Protein AF-A0A1B6FD77-F1 (afdb_monomer_lite)

Organism: NCBI:txid1464854

InterPro domains:
  IPR001254 Serine proteases, trypsin domain [PF00089] (11-133)
  IPR001254 Serine proteases, trypsin domain [PS50240] (13-133)
  IPR001254 Serine proteases, trypsin domain [SM00020] (1-133)
  IPR001254 Serine proteases, trypsin domain [cd00190] (10-133)
  IPR001314 Peptidase S1A, chymotrypsin family [PR00722] (26-40)
  IPR001314 Peptidase S1A, chymotrypsin family [PR00722] (121-133)
  IPR009003 Peptidase S1, PA clan [SSF50494] (9-133)
  IPR033116 Serine proteases, trypsin family, serine active site [PS00135] (122-133)
  IPR051487 Serine/Threonine Proteases with Immune and Developmental Roles [PTHR24256] (11-133)

Radius of gyration: 17.0 Å; chains: 1; bounding box: 38×30×44 Å

Secondary structure (DSSP, 8-state):
------------EEEEEE-TT-BTTTTBT--EEEEESSPPPP-SS--PPPPPPGGGTT---TT-EEEEEES-B-TTSPBPSS-EEEEEEEEPHHHHHHHHTTT-TTS--STT--EEEBTTB---TT-TTPPB-

Sequence (133 aa):
SADDNAFPIDVGVEKTVFHPDYNNLLKTNDIGLVKLDRKVEFTDLLKPICLPSPEFRNNMFVNAPAVVAGWGVDENKTASSRLLEAELQVTDLDECRRNLTSVFSQVAIDKRVVCAYAPGKDSCQGDSGGPLM

pLDDT: mean 86.98, std 11.6, range [45.66, 98.44]

Foldseek 3Di:
DDPQVDDDDDWDFPDKAADPPQDPQQRPSVDIDTDTPDDDDDDPVRDDDDDDDPVCLQPLQAQPKKKFKDQAADPVRHRHPYIDMDIWGWHDQVVVCVVCCVPSVRHDRDPRDIDIDDPPDDPHPDQPPTDID

Structure (mmCIF, N/CA/C/O backbone):
data_AF-A0A1B6FD77-F1
#
_entry.id   AF-A0A1B6FD77-F1
#
loop_
_atom_site.group_PDB
_atom_site.id
_atom_site.type_symbol
_atom_site.label_atom_id
_atom_site.label_alt_id
_atom_site.label_comp_id
_atom_site.label_asym_id
_atom_site.label_entity_id
_atom_site.label_seq_id
_atom_site.pdbx_PDB_ins_code
_atom_site.Cartn_x
_atom_site.Cartn_y
_atom_site.Cartn_z
_atom_site.occupancy
_atom_site.B_iso_or_equiv
_atom_site.auth_seq_id
_atom_site.auth_comp_id
_atom_site.auth_asym_id
_atom_site.auth_atom_id
_atom_site.pdbx_PDB_model_num
ATOM 1 N N . SER A 1 1 ? 6.717 -0.563 28.122 1.00 45.66 1 SER A N 1
ATOM 2 C CA . SER A 1 1 ? 5.283 -0.237 28.180 1.00 45.66 1 SER A CA 1
ATOM 3 C C . SER A 1 1 ? 5.128 1.210 27.761 1.00 45.66 1 SER A C 1
ATOM 5 O O . SER A 1 1 ? 5.118 2.081 28.621 1.00 45.66 1 SER A O 1
ATOM 7 N N . ALA A 1 2 ? 5.158 1.480 26.458 1.00 53.16 2 ALA A N 1
ATOM 8 C CA . ALA A 1 2 ? 4.849 2.804 25.939 1.00 53.16 2 ALA A CA 1
ATOM 9 C C . ALA A 1 2 ? 3.354 2.786 25.623 1.00 53.16 2 ALA A C 1
ATOM 11 O O . ALA A 1 2 ? 2.941 2.092 24.703 1.00 53.16 2 ALA A O 1
ATOM 12 N N . ASP A 1 3 ? 2.562 3.439 26.466 1.00 66.06 3 ASP A N 1
ATOM 13 C CA . ASP A 1 3 ? 1.183 3.784 26.140 1.00 66.06 3 ASP A CA 1
ATOM 14 C C . ASP A 1 3 ? 1.255 4.817 25.007 1.00 66.06 3 ASP A C 1
ATOM 16 O O . ASP A 1 3 ? 1.765 5.925 25.198 1.00 66.06 3 ASP A O 1
ATOM 20 N N . ASP A 1 4 ? 0.889 4.410 23.794 1.00 70.25 4 ASP A N 1
ATOM 21 C CA . ASP A 1 4 ? 0.881 5.270 22.611 1.00 70.25 4 ASP A CA 1
ATOM 22 C C . ASP A 1 4 ? -0.405 6.105 22.514 1.00 70.25 4 ASP A C 1
ATOM 24 O O . ASP A 1 4 ? -0.550 6.887 21.572 1.00 70.25 4 ASP A O 1
ATOM 28 N N . ASN A 1 5 ? -1.284 6.004 23.522 1.00 73.44 5 ASN A N 1
ATOM 29 C CA . ASN A 1 5 ? -2.579 6.667 23.601 1.00 73.44 5 ASN A CA 1
ATOM 30 C C . ASN A 1 5 ? -3.509 6.282 22.432 1.00 73.44 5 ASN A C 1
ATOM 32 O O . ASN A 1 5 ? -4.392 7.058 22.051 1.00 73.44 5 ASN A O 1
ATOM 36 N N . ALA A 1 6 ? -3.296 5.100 21.837 1.00 77.44 6 ALA A N 1
ATOM 37 C CA . ALA A 1 6 ? -4.181 4.539 20.830 1.00 77.44 6 ALA A CA 1
ATOM 38 C C . ALA A 1 6 ? -5.410 3.891 21.484 1.00 77.44 6 ALA A C 1
ATOM 40 O O . ALA A 1 6 ? -5.319 3.178 22.482 1.00 77.44 6 ALA A O 1
ATOM 41 N N . PHE A 1 7 ? -6.575 4.092 20.867 1.00 84.25 7 PHE A N 1
ATOM 42 C CA . PHE A 1 7 ? -7.840 3.474 21.272 1.00 84.25 7 PHE A CA 1
ATOM 43 C C . PHE A 1 7 ? -8.324 2.536 20.157 1.00 84.25 7 PHE A C 1
ATOM 45 O O . PHE A 1 7 ? -9.211 2.915 19.384 1.00 84.25 7 PHE A O 1
ATOM 52 N N . PRO A 1 8 ? -7.709 1.346 20.004 1.00 88.31 8 PRO A N 1
ATOM 53 C CA . PRO A 1 8 ? -8.074 0.419 18.944 1.00 88.31 8 PRO A CA 1
ATOM 54 C C . PRO A 1 8 ? -9.482 -0.137 19.164 1.00 88.31 8 PRO A C 1
ATOM 56 O O . PRO A 1 8 ? -9.961 -0.272 20.292 1.00 88.31 8 PRO A O 1
ATOM 59 N N . ILE A 1 9 ? -10.132 -0.500 18.062 1.00 92.81 9 ILE A N 1
ATOM 60 C CA . ILE A 1 9 ? -11.359 -1.291 18.082 1.00 92.81 9 ILE A CA 1
ATOM 61 C C . ILE A 1 9 ? -11.088 -2.641 17.427 1.00 92.81 9 ILE A C 1
ATOM 63 O O . ILE A 1 9 ? -10.602 -2.711 16.300 1.00 92.81 9 ILE A O 1
ATOM 67 N N . ASP A 1 10 ? -11.452 -3.718 18.114 1.00 94.56 10 ASP A N 1
ATOM 68 C CA . ASP A 1 10 ? -11.349 -5.062 17.557 1.00 94.56 10 ASP A CA 1
ATOM 69 C C . ASP A 1 10 ? -12.659 -5.440 16.867 1.00 94.56 10 ASP A C 1
ATOM 71 O O . ASP A 1 10 ? -13.739 -5.414 17.470 1.00 94.56 10 ASP A O 1
ATOM 75 N N . VAL A 1 11 ? -12.582 -5.786 15.584 1.00 96.25 11 VAL A N 1
ATOM 76 C CA . VAL A 1 11 ? -13.740 -6.129 14.749 1.00 96.25 11 VAL A CA 1
ATOM 77 C C . VAL A 1 11 ? -13.516 -7.494 14.114 1.00 96.25 11 VAL A C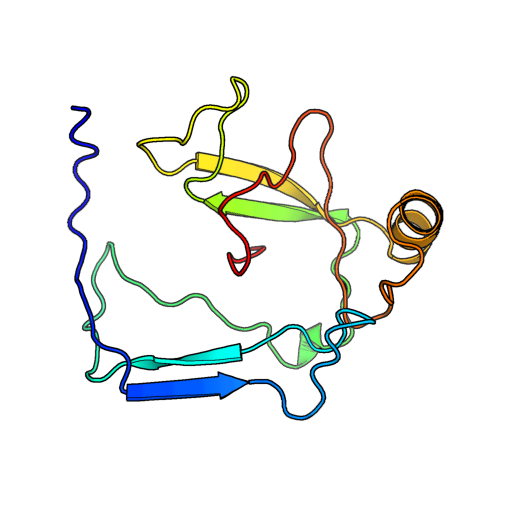 1
ATOM 79 O O . VAL A 1 11 ? -12.416 -7.791 13.652 1.00 96.25 11 VAL A O 1
ATOM 82 N N . GLY A 1 12 ? -14.545 -8.342 14.114 1.00 97.88 12 GLY A N 1
ATOM 83 C CA . GLY A 1 12 ? -14.436 -9.673 13.534 1.00 97.88 12 GLY A CA 1
ATOM 84 C C . GLY A 1 12 ? -14.448 -9.628 12.008 1.00 97.88 12 GLY A C 1
ATOM 85 O O . GLY A 1 12 ? -14.888 -8.661 11.380 1.00 97.88 12 GLY A O 1
ATOM 86 N N . VAL A 1 13 ? -13.977 -10.713 11.401 1.00 98.06 13 VAL A N 1
ATOM 87 C CA . VAL A 1 13 ? -13.986 -10.898 9.948 1.00 98.06 13 VAL A CA 1
ATOM 88 C C . VAL A 1 13 ? -15.180 -11.764 9.562 1.00 98.06 13 VAL A C 1
ATOM 90 O O . VAL A 1 13 ? -15.260 -12.923 9.957 1.00 98.06 13 VAL A O 1
ATOM 93 N N . GLU A 1 14 ? -16.087 -11.220 8.751 1.00 98.44 14 GLU A N 1
ATOM 94 C CA . GLU A 1 14 ? 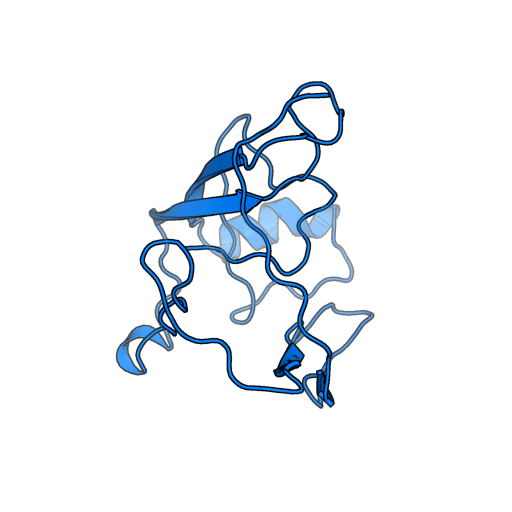-17.191 -11.985 8.161 1.00 98.44 14 GLU A CA 1
ATOM 95 C C . GLU A 1 14 ? -16.695 -12.850 7.003 1.00 98.44 14 GLU A C 1
ATOM 97 O O . GLU A 1 14 ? -17.076 -14.011 6.855 1.00 98.44 14 GLU A O 1
ATOM 102 N N . LYS A 1 15 ? -15.877 -12.252 6.129 1.00 98.31 15 LYS A N 1
ATOM 103 C CA . LYS A 1 15 ? -15.462 -12.874 4.873 1.00 98.31 15 LYS A CA 1
ATOM 104 C C . LYS A 1 15 ? -14.154 -12.289 4.366 1.00 98.31 15 LYS A C 1
ATOM 106 O O . LYS A 1 15 ? -13.976 -11.075 4.351 1.00 98.31 15 LYS A O 1
ATOM 111 N N . THR A 1 16 ? -13.294 -13.151 3.842 1.00 98.19 16 THR A N 1
ATOM 112 C CA . THR A 1 16 ? -12.136 -12.774 3.029 1.00 98.19 16 THR A CA 1
ATOM 113 C C . THR A 1 16 ? -12.417 -13.076 1.557 1.00 98.19 16 THR A C 1
ATOM 115 O O . THR A 1 16 ? -13.027 -14.091 1.212 1.00 98.19 16 THR A O 1
ATOM 118 N N . VAL A 1 17 ? -12.029 -12.161 0.672 1.00 98.31 17 VAL A N 1
ATOM 119 C CA . VAL A 1 17 ? -12.189 -12.291 -0.780 1.00 98.31 17 VAL A CA 1
ATOM 120 C C . VAL A 1 17 ? -10.837 -12.037 -1.426 1.00 98.31 17 VAL A C 1
ATOM 122 O O . VAL A 1 17 ? -10.354 -10.910 -1.431 1.00 98.31 17 VAL A O 1
ATOM 125 N N . PHE A 1 18 ? -10.231 -13.086 -1.968 1.00 97.56 18 PHE A N 1
ATOM 126 C CA . PHE A 1 18 ? -8.980 -12.985 -2.713 1.00 97.56 18 PHE A CA 1
ATOM 127 C C . PHE A 1 18 ? -9.257 -12.638 -4.173 1.00 97.56 18 PHE A C 1
ATOM 129 O O . PHE A 1 18 ? -10.301 -13.020 -4.712 1.00 97.56 18 PHE A O 1
ATOM 136 N N . HIS A 1 19 ? -8.320 -11.949 -4.824 1.00 98.00 19 HIS A N 1
ATOM 137 C CA . HIS A 1 19 ? -8.390 -11.784 -6.269 1.00 98.00 19 HIS A CA 1
ATOM 138 C C . HIS A 1 19 ? -8.416 -13.170 -6.949 1.00 98.00 19 HIS A C 1
ATOM 140 O O . HIS A 1 19 ? -7.540 -13.991 -6.666 1.00 98.00 19 HIS A O 1
ATOM 146 N N . PRO A 1 20 ? -9.385 -13.461 -7.841 1.00 98.12 20 PRO A N 1
ATOM 147 C CA . PRO A 1 20 ? -9.548 -14.796 -8.431 1.00 98.12 20 PRO A CA 1
ATOM 148 C C . PRO A 1 20 ? -8.317 -15.246 -9.227 1.00 98.12 20 PRO A C 1
ATOM 150 O O . PRO A 1 20 ? -7.976 -16.424 -9.224 1.00 98.12 20 PRO A O 1
ATOM 153 N N . ASP A 1 21 ? -7.621 -14.289 -9.842 1.00 98.00 21 ASP A N 1
ATOM 154 C CA . ASP A 1 21 ? -6.405 -14.528 -10.625 1.00 98.00 21 ASP A CA 1
ATOM 155 C C . ASP A 1 21 ? -5.106 -14.283 -9.832 1.00 98.00 21 ASP A C 1
ATOM 157 O O . ASP A 1 21 ? -4.070 -13.977 -10.430 1.00 98.00 21 ASP A O 1
ATOM 161 N N . TYR A 1 22 ? -5.139 -14.327 -8.493 1.00 97.31 22 TYR A N 1
ATOM 162 C CA . TYR A 1 22 ? -3.913 -14.219 -7.698 1.00 97.31 22 TYR A CA 1
ATOM 163 C C . TYR A 1 22 ? -2.933 -15.337 -8.070 1.00 97.31 22 TYR A C 1
ATOM 165 O O . TYR A 1 22 ? -3.280 -16.519 -8.071 1.00 97.31 22 TYR A O 1
ATOM 173 N N . ASN A 1 23 ? -1.685 -14.967 -8.356 1.00 95.56 23 ASN A N 1
ATOM 174 C CA . ASN A 1 23 ? -0.627 -15.925 -8.650 1.00 95.56 23 ASN A CA 1
ATOM 175 C C . ASN A 1 23 ? 0.492 -15.790 -7.622 1.00 95.56 23 ASN A C 1
ATOM 177 O O . ASN A 1 23 ? 1.250 -14.825 -7.649 1.00 95.56 23 ASN A O 1
ATOM 181 N N . ASN A 1 24 ? 0.637 -16.789 -6.754 1.00 92.19 24 ASN A N 1
ATOM 182 C CA . ASN A 1 24 ? 1.644 -16.765 -5.696 1.00 92.19 24 ASN A CA 1
ATOM 183 C C . ASN A 1 24 ? 3.093 -16.841 -6.215 1.00 92.19 24 ASN A C 1
ATOM 185 O O . ASN A 1 24 ? 3.992 -16.321 -5.560 1.00 92.19 24 ASN A O 1
ATOM 189 N N . LEU A 1 25 ? 3.325 -17.481 -7.367 1.00 91.25 25 LEU A N 1
ATOM 190 C CA . LEU A 1 25 ? 4.662 -17.597 -7.959 1.00 91.25 25 LEU A CA 1
ATOM 191 C C . LEU A 1 25 ? 5.109 -16.257 -8.549 1.00 91.25 25 LEU A C 1
ATOM 193 O O . LEU A 1 25 ? 6.203 -15.789 -8.259 1.00 91.25 25 LEU A O 1
ATOM 197 N N . LEU A 1 26 ? 4.237 -15.635 -9.346 1.00 91.75 26 LEU A N 1
ATOM 198 C CA . LEU A 1 26 ? 4.525 -14.368 -10.024 1.00 91.75 26 LEU A CA 1
ATOM 199 C C . LEU A 1 26 ? 4.223 -13.133 -9.165 1.00 91.75 26 LEU A C 1
ATOM 201 O O . LEU A 1 26 ? 4.534 -12.018 -9.579 1.00 91.75 26 LEU A O 1
ATOM 205 N N . LYS A 1 27 ? 3.580 -13.328 -8.007 1.00 91.56 27 LYS A N 1
ATOM 206 C CA . LYS A 1 27 ? 3.023 -12.282 -7.129 1.00 91.56 27 LYS A CA 1
ATOM 207 C C . LYS A 1 27 ? 2.110 -11.298 -7.862 1.00 91.56 27 LYS A C 1
ATOM 209 O O . LYS A 1 27 ? 2.039 -10.120 -7.538 1.00 91.56 27 LYS A O 1
ATOM 214 N N . THR A 1 28 ? 1.392 -11.783 -8.872 1.00 95.3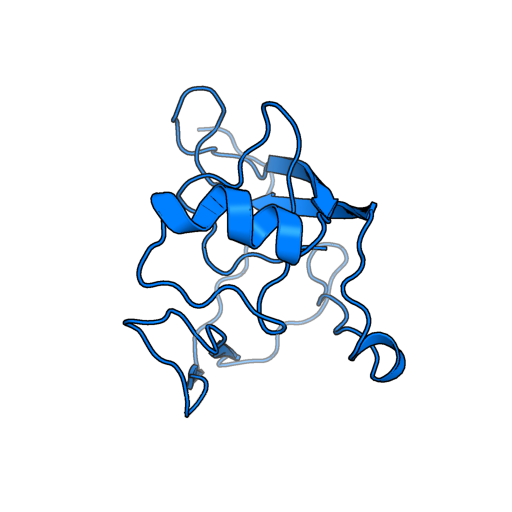1 28 THR A N 1
ATOM 215 C CA . THR A 1 28 ? 0.473 -10.944 -9.644 1.00 95.31 28 THR A CA 1
ATOM 216 C C . THR A 1 28 ? -0.908 -10.919 -9.029 1.00 95.31 28 THR A C 1
ATOM 218 O O . THR A 1 28 ? -1.383 -11.948 -8.546 1.00 95.31 28 THR A O 1
ATOM 221 N N . ASN A 1 29 ? -1.586 -9.778 -9.177 1.00 96.31 29 ASN A N 1
ATOM 222 C CA . ASN A 1 29 ? -2.920 -9.537 -8.629 1.00 96.31 29 ASN A CA 1
ATOM 223 C C . ASN A 1 29 ? -2.951 -9.737 -7.105 1.00 96.31 29 ASN A C 1
ATOM 225 O O . ASN A 1 29 ? -3.881 -10.338 -6.569 1.00 96.31 29 ASN A O 1
ATOM 229 N N . ASP A 1 30 ? -1.895 -9.277 -6.430 1.00 95.06 30 ASP A N 1
ATOM 230 C CA . ASP A 1 30 ? -1.734 -9.361 -4.979 1.00 95.06 30 ASP A CA 1
ATOM 231 C C . ASP A 1 30 ? -2.633 -8.333 -4.278 1.00 95.06 30 ASP A C 1
ATOM 233 O O . ASP A 1 30 ? -2.212 -7.250 -3.883 1.00 95.06 30 ASP A O 1
ATOM 237 N N . ILE A 1 31 ? -3.928 -8.643 -4.236 1.00 96.19 31 ILE A N 1
ATOM 238 C CA . ILE A 1 31 ? -4.960 -7.835 -3.595 1.00 96.19 31 ILE A CA 1
ATOM 239 C C . ILE A 1 31 ? -6.046 -8.745 -3.016 1.00 96.19 31 ILE A C 1
ATOM 241 O O . ILE A 1 31 ? -6.444 -9.752 -3.610 1.00 96.19 31 ILE A O 1
ATOM 245 N N . GLY A 1 32 ? -6.553 -8.370 -1.846 1.00 96.06 32 GLY A N 1
ATOM 246 C CA . GLY A 1 32 ? -7.669 -9.036 -1.190 1.00 96.06 32 GLY A CA 1
ATOM 247 C C . GLY A 1 32 ? -8.546 -8.037 -0.449 1.00 96.06 32 GLY A C 1
ATOM 248 O O . GLY A 1 32 ? -8.107 -6.948 -0.088 1.00 96.06 32 GLY A O 1
ATOM 249 N N . LEU A 1 33 ? -9.803 -8.410 -0.230 1.00 98.00 33 LEU A N 1
ATOM 250 C CA . LEU A 1 33 ? -10.761 -7.641 0.556 1.00 98.00 33 LEU A CA 1
ATOM 251 C C . LEU A 1 33 ? -11.142 -8.420 1.810 1.00 98.00 33 LEU A C 1
ATOM 253 O O . LEU A 1 33 ? -11.419 -9.621 1.754 1.00 98.00 33 LEU A O 1
ATOM 257 N N . VAL A 1 34 ? -11.224 -7.711 2.930 1.00 97.69 34 VAL A N 1
ATOM 258 C CA . VAL A 1 34 ? -11.750 -8.229 4.193 1.00 97.69 34 VAL A CA 1
ATOM 259 C C . VAL A 1 34 ? -13.065 -7.519 4.483 1.00 97.69 34 VAL A C 1
ATOM 261 O O . VAL A 1 34 ? -13.109 -6.300 4.630 1.00 97.69 34 VAL A O 1
ATOM 264 N N . LYS A 1 35 ? -14.155 -8.283 4.544 1.00 98.12 35 LYS A N 1
ATOM 265 C CA . LYS A 1 35 ? -15.462 -7.793 4.975 1.00 98.12 35 LYS A CA 1
ATOM 266 C C . LYS A 1 35 ? -15.575 -7.969 6.487 1.00 98.12 35 LYS A C 1
ATOM 268 O O . LYS A 1 35 ? -15.462 -9.090 6.984 1.00 98.12 35 LYS A O 1
ATOM 273 N N . LEU A 1 36 ? -15.812 -6.867 7.188 1.00 98.31 36 LEU A N 1
ATOM 274 C CA . LEU A 1 36 ? -16.022 -6.846 8.635 1.00 98.31 36 LEU A CA 1
ATOM 275 C C . LEU A 1 36 ? -17.382 -7.453 9.013 1.00 98.31 36 LEU A C 1
ATOM 277 O O . LEU A 1 36 ? -18.349 -7.301 8.266 1.00 98.31 36 LEU A O 1
ATOM 281 N N . ASP A 1 37 ? -17.454 -8.104 10.177 1.00 98.12 37 ASP A N 1
ATOM 282 C CA . ASP A 1 37 ? -18.670 -8.733 10.731 1.00 98.12 37 ASP A CA 1
ATOM 283 C C . ASP A 1 37 ? -19.753 -7.741 11.166 1.00 98.12 37 ASP A C 1
ATOM 285 O O . ASP A 1 37 ? -20.926 -8.093 11.310 1.00 98.12 37 ASP A O 1
ATOM 289 N N . ARG A 1 38 ? -19.369 -6.476 11.324 1.00 97.69 38 ARG A N 1
ATOM 290 C CA . ARG A 1 38 ? -20.256 -5.355 11.605 1.00 97.69 38 ARG A CA 1
ATOM 291 C C . ARG A 1 38 ? -19.703 -4.071 11.008 1.00 97.69 38 ARG A C 1
ATOM 293 O O . ARG A 1 38 ? -18.526 -3.962 10.666 1.00 97.69 38 ARG A O 1
ATOM 300 N N . LYS A 1 39 ? -20.572 -3.067 10.917 1.00 96.81 39 LYS A N 1
ATOM 301 C CA . LYS A 1 39 ? -20.163 -1.713 10.545 1.00 96.81 39 LYS A CA 1
ATOM 302 C C . LYS A 1 39 ? -19.316 -1.094 11.656 1.00 96.81 39 LYS A C 1
ATOM 304 O O . LYS A 1 39 ? -19.595 -1.292 12.837 1.00 96.81 39 LYS A O 1
ATOM 309 N N . VAL A 1 40 ? -18.312 -0.329 11.244 1.00 95.75 40 VAL A N 1
ATOM 310 C CA . VAL A 1 40 ? -17.514 0.533 12.114 1.00 95.75 40 VAL A CA 1
ATOM 311 C C . VAL A 1 40 ? -18.007 1.957 11.929 1.00 95.75 40 VAL A C 1
ATOM 313 O O . VAL A 1 40 ? -18.045 2.449 10.802 1.00 95.75 40 VAL A O 1
ATOM 316 N N . GLU A 1 41 ? -18.387 2.602 13.027 1.00 95.44 41 GLU A N 1
ATOM 317 C CA . GLU A 1 41 ? -18.751 4.016 13.014 1.00 95.44 41 GLU A CA 1
ATOM 318 C C . GLU A 1 41 ? -17.497 4.872 12.845 1.00 95.44 41 GLU A C 1
ATOM 320 O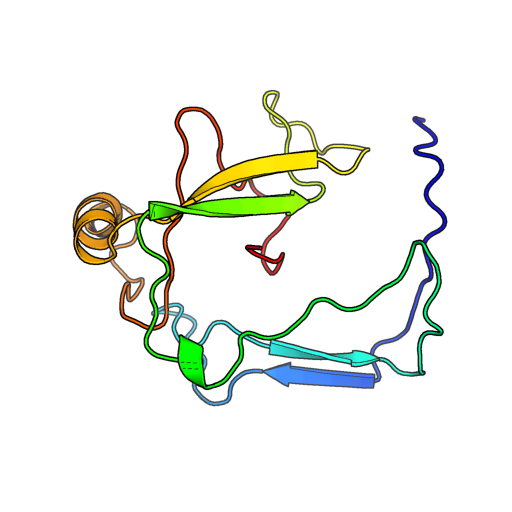 O . GLU A 1 41 ? -16.484 4.659 13.516 1.00 95.44 41 GLU A O 1
ATOM 325 N N . PHE A 1 42 ? -17.562 5.838 11.932 1.00 95.25 42 PHE A N 1
ATOM 326 C CA . PHE A 1 42 ? -16.444 6.737 11.686 1.00 95.25 42 PHE A CA 1
ATOM 327 C C . PHE A 1 42 ? -16.323 7.765 12.806 1.00 95.25 42 PHE A C 1
ATOM 329 O O . PHE A 1 42 ? -17.313 8.300 13.304 1.00 95.25 42 PHE A O 1
ATOM 336 N N . THR A 1 43 ? -15.084 8.059 13.174 1.00 92.88 43 THR A N 1
ATOM 337 C CA . THR A 1 43 ? -14.730 9.042 14.200 1.00 92.88 43 THR A CA 1
ATOM 338 C C . THR A 1 43 ? -13.608 9.925 13.672 1.00 92.88 43 THR A C 1
ATOM 340 O O . THR A 1 43 ? -13.142 9.741 12.547 1.00 92.88 43 THR A O 1
ATOM 343 N N . ASP A 1 44 ? -13.122 10.870 14.471 1.00 91.06 44 ASP A N 1
ATOM 344 C CA . ASP A 1 44 ? -11.951 11.659 14.081 1.00 91.06 44 ASP A CA 1
ATOM 345 C C . ASP A 1 44 ? -10.664 10.838 13.959 1.00 91.06 44 ASP A C 1
ATOM 347 O O . ASP A 1 44 ? -9.785 11.225 13.192 1.00 91.06 44 ASP A O 1
ATOM 351 N N . LEU A 1 45 ? -10.591 9.685 14.631 1.00 90.31 45 LEU A N 1
ATOM 352 C CA . LEU A 1 45 ? -9.444 8.772 14.601 1.00 90.31 45 LEU A CA 1
ATOM 353 C C . LEU A 1 45 ? -9.656 7.559 13.677 1.00 90.31 45 LEU A C 1
ATOM 355 O O . LEU A 1 45 ? -8.714 6.816 13.423 1.00 90.31 45 LEU A O 1
ATOM 359 N N . LEU A 1 46 ? -10.878 7.340 13.178 1.00 92.56 46 LEU A N 1
ATOM 360 C CA . LEU A 1 46 ? -11.245 6.184 12.356 1.00 92.56 46 LEU A CA 1
ATOM 361 C C . LEU A 1 46 ? -11.988 6.645 11.104 1.00 92.56 46 LEU A C 1
ATOM 363 O O . LEU A 1 46 ? -13.190 6.916 11.144 1.00 92.56 46 LEU A O 1
ATOM 367 N N . LYS A 1 47 ? -11.268 6.728 9.982 1.00 94.12 47 LYS A N 1
ATOM 368 C CA . LYS A 1 47 ? -11.813 7.128 8.678 1.00 94.12 47 LYS A CA 1
ATOM 369 C C . LYS A 1 47 ? -11.276 6.204 7.581 1.00 94.12 47 LYS A C 1
ATOM 371 O O . LYS A 1 47 ? -10.129 5.769 7.669 1.00 94.12 47 LYS A O 1
ATOM 376 N N . PRO A 1 48 ? -12.083 5.885 6.557 1.00 95.75 48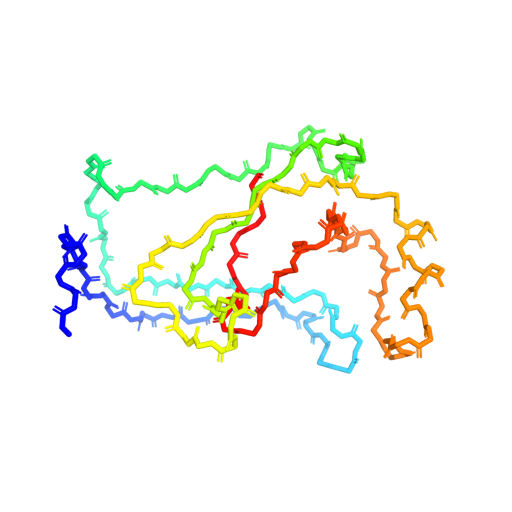 PRO A N 1
ATOM 377 C CA . PRO A 1 48 ? -11.605 5.126 5.413 1.00 95.75 48 PRO A CA 1
ATOM 378 C C . PRO A 1 48 ? -10.674 5.983 4.551 1.00 95.75 48 PRO A C 1
ATOM 380 O O . PRO A 1 48 ? -10.806 7.207 4.503 1.00 95.75 48 PRO A O 1
ATOM 383 N N . ILE A 1 49 ? -9.789 5.323 3.809 1.00 95.88 49 ILE A N 1
ATOM 384 C CA . ILE A 1 49 ? -9.036 5.962 2.731 1.00 95.88 49 ILE A CA 1
ATOM 385 C C . ILE A 1 49 ? -9.875 6.032 1.448 1.00 95.88 49 ILE A C 1
ATOM 387 O O . ILE A 1 49 ? -10.748 5.195 1.203 1.00 95.88 49 ILE A O 1
ATOM 391 N N . CYS A 1 50 ? -9.605 7.032 0.613 1.00 94.81 50 CYS A N 1
ATOM 392 C CA . CYS A 1 50 ? -10.174 7.118 -0.726 1.00 94.81 50 CYS A CA 1
ATOM 393 C C . CYS A 1 50 ? -9.571 6.050 -1.648 1.00 94.81 50 CYS A C 1
ATOM 395 O O . CYS A 1 50 ? -8.377 5.768 -1.595 1.00 94.81 50 CYS A O 1
ATOM 397 N N . LEU A 1 51 ? -10.386 5.509 -2.553 1.00 94.62 51 LEU A N 1
ATOM 398 C CA . LEU A 1 51 ? -9.881 4.753 -3.699 1.00 94.62 51 LEU A CA 1
ATOM 399 C C . LEU A 1 51 ? -9.532 5.719 -4.842 1.00 94.62 51 LEU A C 1
ATOM 401 O O . LEU A 1 51 ? -10.209 6.744 -4.987 1.00 94.62 51 LEU A O 1
ATOM 405 N N . PRO A 1 52 ? -8.528 5.405 -5.682 1.00 91.31 52 PRO A N 1
ATOM 406 C CA . PRO A 1 52 ? -8.205 6.226 -6.841 1.00 91.31 52 PRO A CA 1
ATOM 407 C C . PRO A 1 52 ? -9.409 6.315 -7.787 1.00 91.31 52 PRO A C 1
ATOM 409 O O . PRO A 1 52 ? -10.052 5.310 -8.110 1.00 91.31 52 PRO A O 1
ATOM 412 N N . SER A 1 53 ? -9.729 7.531 -8.231 1.00 92.81 53 SER A N 1
ATOM 413 C CA . SER A 1 53 ? -10.839 7.769 -9.152 1.00 92.81 53 SER A CA 1
ATOM 414 C C . SER A 1 53 ? -10.568 7.125 -10.525 1.00 92.81 53 SER A C 1
ATOM 416 O O . SER A 1 53 ? -9.415 6.898 -10.909 1.00 92.81 53 SER A O 1
ATOM 418 N N . PRO A 1 54 ? -11.616 6.826 -11.318 1.00 92.44 54 PRO A N 1
ATOM 419 C CA . PRO A 1 54 ? -11.452 6.189 -12.625 1.00 92.44 54 PRO A CA 1
ATOM 420 C C . PRO A 1 54 ? -10.552 6.950 -13.610 1.00 92.44 54 PRO A C 1
ATOM 422 O O . PRO A 1 54 ? -9.993 6.328 -14.513 1.00 92.44 54 PRO A O 1
ATOM 425 N N . GLU A 1 55 ? -10.395 8.265 -13.445 1.00 93.00 55 GLU A N 1
ATOM 426 C CA . GLU A 1 55 ? -9.517 9.091 -14.284 1.00 93.00 55 GLU A CA 1
ATOM 427 C C . GLU A 1 55 ? -8.028 8.766 -14.083 1.00 93.00 55 GLU A C 1
ATOM 429 O O . GLU A 1 55 ? -7.228 8.933 -15.002 1.00 93.00 55 GLU A O 1
ATOM 434 N N . PHE A 1 56 ? -7.664 8.198 -12.929 1.00 89.56 56 PHE A N 1
ATOM 435 C CA . PHE A 1 56 ? -6.299 7.788 -12.613 1.00 89.56 56 PHE A CA 1
ATOM 436 C C . PHE A 1 56 ? -5.969 6.346 -13.008 1.00 89.56 56 PHE A C 1
ATOM 438 O O . PHE A 1 56 ? -4.851 5.904 -12.774 1.00 89.56 56 PHE A O 1
ATOM 445 N N . ARG A 1 57 ? -6.880 5.601 -13.651 1.00 85.06 57 ARG A N 1
ATOM 446 C CA . ARG A 1 57 ? -6.670 4.171 -13.982 1.00 85.06 57 ARG A CA 1
ATOM 447 C C . ARG A 1 57 ? -5.382 3.860 -14.747 1.00 85.06 57 ARG A C 1
ATOM 449 O O . ARG A 1 57 ? -4.877 2.752 -14.636 1.00 85.06 57 ARG A O 1
ATOM 456 N N . ASN A 1 58 ? -4.888 4.806 -15.544 1.00 86.44 58 ASN A N 1
ATOM 457 C CA . ASN A 1 58 ? -3.649 4.661 -16.314 1.00 86.44 58 ASN A CA 1
ATOM 458 C C . ASN A 1 58 ? -2.525 5.579 -15.808 1.00 86.44 58 ASN A C 1
ATOM 460 O O . ASN A 1 58 ? -1.499 5.709 -16.474 1.00 86.44 58 ASN A O 1
ATOM 464 N N . ASN A 1 59 ? -2.725 6.250 -14.673 1.00 91.00 59 ASN A N 1
ATOM 465 C CA . ASN A 1 59 ? -1.714 7.096 -14.065 1.00 91.00 59 ASN A CA 1
ATOM 466 C C . ASN A 1 59 ? -0.844 6.240 -13.137 1.00 91.00 59 ASN A C 1
ATOM 468 O O . ASN A 1 59 ? -1.336 5.691 -12.159 1.00 91.00 59 ASN A O 1
ATOM 472 N N . MET A 1 60 ? 0.447 6.134 -13.453 1.00 91.19 60 MET A N 1
ATOM 473 C CA . MET A 1 60 ? 1.428 5.429 -12.616 1.00 91.19 60 MET A CA 1
ATOM 474 C C . MET A 1 60 ? 2.016 6.321 -11.517 1.00 91.19 60 MET A C 1
ATOM 476 O O . MET A 1 60 ? 2.869 5.862 -10.772 1.00 91.19 60 MET A O 1
ATOM 480 N N . PHE A 1 61 ? 1.593 7.588 -11.442 1.00 94.38 61 PHE A N 1
ATOM 481 C CA . PHE A 1 61 ? 2.013 8.574 -10.445 1.00 94.38 61 PHE A CA 1
ATOM 482 C C . PHE A 1 61 ? 3.528 8.806 -10.380 1.00 94.38 61 PHE A C 1
ATOM 484 O O . PHE A 1 61 ? 4.041 9.226 -9.353 1.00 94.38 61 PHE A O 1
ATOM 491 N N . VAL A 1 62 ? 4.256 8.567 -11.475 1.00 95.88 62 VAL A N 1
ATOM 492 C CA . VAL A 1 62 ? 5.719 8.717 -11.521 1.00 95.88 62 VAL A CA 1
ATOM 493 C C . VAL A 1 62 ? 6.140 10.111 -11.042 1.00 95.88 62 VAL A C 1
ATOM 495 O O . VAL A 1 62 ? 5.593 11.120 -11.489 1.00 95.88 62 VAL A O 1
ATOM 498 N N . ASN A 1 63 ? 7.138 10.152 -10.158 1.00 94.81 63 ASN A N 1
ATOM 499 C CA . ASN A 1 63 ? 7.662 11.324 -9.450 1.00 94.81 63 ASN A CA 1
ATOM 500 C C . ASN A 1 63 ? 6.729 11.949 -8.402 1.00 94.81 63 ASN A C 1
ATOM 502 O O . ASN A 1 63 ? 7.148 12.916 -7.761 1.00 94.81 63 ASN A O 1
ATOM 506 N N . ALA A 1 64 ? 5.513 11.432 -8.200 1.00 95.69 64 ALA A N 1
ATOM 507 C CA . ALA A 1 64 ? 4.646 11.903 -7.127 1.00 95.69 64 ALA A CA 1
ATOM 508 C C . ALA A 1 64 ? 5.241 11.529 -5.756 1.00 95.69 64 ALA A C 1
ATOM 510 O O . ALA A 1 64 ? 5.827 10.445 -5.620 1.00 95.69 64 ALA A O 1
ATOM 511 N N . PRO A 1 65 ? 5.108 12.404 -4.743 1.00 95.12 65 PRO A N 1
ATOM 512 C CA . PRO A 1 65 ? 5.382 12.013 -3.369 1.00 95.12 65 PRO A CA 1
ATOM 513 C C . PRO A 1 65 ? 4.369 10.951 -2.938 1.00 95.12 65 PRO A C 1
ATOM 515 O O . PRO A 1 65 ? 3.212 10.995 -3.355 1.00 95.12 65 PRO A O 1
ATOM 518 N N . ALA A 1 66 ? 4.815 10.019 -2.106 1.00 93.75 66 ALA A N 1
ATOM 519 C CA . ALA A 1 66 ? 3.965 9.006 -1.506 1.00 93.75 66 ALA A CA 1
ATOM 520 C C . ALA A 1 66 ? 4.353 8.785 -0.043 1.00 93.75 66 ALA A C 1
ATOM 522 O O . ALA A 1 66 ? 5.500 9.011 0.341 1.00 93.75 66 ALA A O 1
ATOM 523 N N . VAL A 1 67 ? 3.418 8.317 0.770 1.00 92.88 67 VAL A N 1
ATOM 524 C CA . VAL A 1 67 ? 3.632 7.992 2.178 1.00 92.88 67 VAL A CA 1
ATOM 525 C C . VAL A 1 67 ? 3.254 6.541 2.422 1.00 92.88 67 VAL A C 1
ATOM 527 O O . VAL A 1 67 ? 2.201 6.068 1.994 1.00 92.88 67 VAL A O 1
ATOM 530 N N . VAL A 1 68 ? 4.117 5.834 3.144 1.00 90.81 68 VAL A N 1
ATOM 531 C CA . VAL A 1 68 ? 3.786 4.549 3.768 1.00 90.81 68 VAL A CA 1
ATOM 532 C C . VAL A 1 68 ? 3.731 4.741 5.275 1.00 90.81 68 VAL A C 1
ATOM 534 O O . VAL A 1 68 ? 4.529 5.499 5.828 1.00 90.81 68 VAL A O 1
ATOM 537 N N . ALA A 1 69 ? 2.797 4.064 5.936 1.00 89.50 69 ALA A N 1
ATOM 538 C CA . ALA A 1 69 ? 2.659 4.094 7.387 1.00 89.50 69 ALA A CA 1
ATOM 539 C C . ALA A 1 69 ? 2.444 2.679 7.931 1.00 89.50 69 ALA A C 1
ATOM 541 O O . ALA A 1 69 ? 1.749 1.874 7.305 1.00 89.50 69 ALA A O 1
ATOM 542 N N . GLY A 1 70 ? 3.032 2.382 9.088 1.00 87.38 70 GLY A N 1
ATOM 543 C CA . GLY A 1 70 ? 3.001 1.040 9.661 1.00 87.38 70 GLY A CA 1
ATOM 544 C C . GLY A 1 70 ? 3.729 0.899 10.998 1.00 87.38 70 GLY A C 1
ATOM 545 O O . GLY A 1 70 ? 4.294 1.856 11.531 1.00 87.38 70 GLY A O 1
ATOM 546 N N . TRP A 1 71 ? 3.684 -0.311 11.552 1.00 85.25 71 TRP A N 1
ATOM 547 C CA . TRP A 1 71 ? 4.336 -0.694 12.814 1.00 85.25 71 TRP A CA 1
ATOM 548 C C . TRP A 1 71 ? 5.483 -1.685 12.583 1.00 85.25 71 TRP A C 1
ATOM 550 O O . TRP A 1 71 ? 5.884 -2.402 13.504 1.00 85.25 71 TRP A O 1
ATOM 560 N N . GLY A 1 72 ? 6.002 -1.755 11.355 1.00 74.56 72 GLY A N 1
ATOM 561 C CA . GLY A 1 72 ? 7.138 -2.583 10.991 1.00 74.56 72 GLY A CA 1
ATOM 562 C C . GLY A 1 72 ? 8.398 -2.287 11.805 1.00 74.56 72 GLY A C 1
ATOM 563 O O . GLY A 1 72 ? 8.414 -1.558 12.803 1.00 74.56 72 GLY A O 1
ATOM 564 N N . VAL A 1 73 ? 9.496 -2.913 11.399 1.00 67.50 73 VAL A N 1
ATOM 565 C CA . VAL A 1 73 ? 10.764 -2.736 12.110 1.00 67.50 73 VAL A CA 1
ATOM 566 C C . VAL A 1 73 ? 11.363 -1.347 11.873 1.00 67.50 73 VAL A C 1
ATOM 568 O O . VAL A 1 73 ? 11.466 -0.893 10.733 1.00 67.50 73 VAL A O 1
ATOM 571 N N . ASP A 1 74 ? 11.778 -0.695 12.959 1.00 62.84 74 ASP A N 1
ATOM 572 C CA . ASP A 1 74 ? 12.497 0.578 12.931 1.00 62.84 74 ASP A CA 1
ATOM 573 C C . ASP A 1 74 ? 13.927 0.424 12.367 1.00 62.84 74 ASP A C 1
ATOM 575 O O . ASP A 1 74 ? 14.396 -0.677 12.056 1.00 62.84 74 ASP A O 1
ATOM 579 N N . GLU A 1 75 ? 14.662 1.534 12.256 1.00 60.34 75 GLU A N 1
ATOM 580 C CA . GLU A 1 75 ? 16.067 1.569 11.808 1.00 60.34 75 GLU A CA 1
ATOM 581 C C . GLU A 1 75 ? 17.023 0.658 12.608 1.00 60.34 75 GLU A C 1
ATOM 583 O O . GLU A 1 75 ? 18.090 0.285 12.114 1.00 60.34 75 GLU A O 1
ATOM 588 N N . ASN A 1 76 ? 16.624 0.239 13.814 1.00 60.06 76 ASN A N 1
ATOM 589 C CA . ASN A 1 76 ? 17.366 -0.664 14.691 1.00 60.06 76 ASN A CA 1
ATOM 590 C C . ASN A 1 76 ? 16.887 -2.123 14.587 1.00 60.06 76 ASN A C 1
ATOM 592 O O . ASN A 1 76 ? 17.279 -2.957 15.407 1.00 60.06 76 ASN A O 1
ATOM 596 N N . LYS A 1 77 ? 16.060 -2.456 13.585 1.00 64.62 77 LYS A N 1
ATOM 597 C CA . LYS A 1 77 ? 15.439 -3.778 13.379 1.00 64.62 77 LYS A CA 1
ATOM 598 C C . LYS A 1 77 ? 14.547 -4.222 14.542 1.00 64.62 77 LYS A C 1
ATOM 600 O O . LYS A 1 77 ? 14.351 -5.421 14.748 1.00 64.62 77 LYS A O 1
ATOM 605 N N . THR A 1 78 ? 14.015 -3.273 15.304 1.00 68.81 78 THR A N 1
ATOM 606 C CA . THR A 1 78 ? 13.122 -3.546 16.429 1.00 68.81 78 THR A CA 1
ATOM 607 C C . THR A 1 78 ? 11.692 -3.242 16.009 1.00 68.81 78 THR A C 1
ATOM 609 O O . THR A 1 78 ? 11.438 -2.236 15.355 1.00 68.81 78 THR A O 1
ATOM 612 N N . ALA A 1 79 ? 10.745 -4.119 16.349 1.00 71.44 79 ALA A N 1
ATOM 613 C CA . ALA A 1 79 ? 9.332 -3.857 16.085 1.00 71.44 79 ALA A CA 1
ATOM 614 C C . ALA A 1 79 ? 8.910 -2.565 16.799 1.00 71.44 79 ALA A C 1
ATOM 616 O O . ALA A 1 79 ? 9.109 -2.436 18.013 1.00 71.44 79 ALA A O 1
ATOM 617 N N . SER A 1 80 ? 8.354 -1.610 16.053 1.00 74.81 80 SER A N 1
ATOM 618 C CA . SER A 1 80 ? 7.959 -0.336 16.639 1.00 74.81 80 SER A CA 1
ATOM 619 C C . SER A 1 80 ? 6.707 -0.504 17.499 1.00 74.81 80 SER A C 1
ATOM 621 O O . SER A 1 80 ? 5.719 -1.110 17.095 1.00 74.81 80 SER A O 1
ATOM 623 N N . SER A 1 81 ? 6.724 0.085 18.696 1.00 79.50 81 SER A N 1
ATOM 624 C CA . SER A 1 81 ? 5.535 0.167 19.562 1.00 79.50 81 SER A CA 1
ATOM 625 C C . SER A 1 81 ? 4.624 1.350 19.226 1.00 79.50 81 SER A C 1
ATOM 627 O O . SER A 1 81 ? 3.605 1.536 19.878 1.00 79.50 81 SER A O 1
ATOM 629 N N . ARG A 1 82 ? 4.998 2.168 18.236 1.00 83.00 82 ARG A N 1
ATOM 630 C CA . ARG A 1 82 ? 4.251 3.348 17.785 1.00 83.00 82 ARG A CA 1
ATOM 631 C C . ARG A 1 82 ? 4.163 3.337 16.265 1.00 83.00 82 ARG A C 1
ATOM 633 O O . ARG A 1 82 ? 5.078 2.841 15.609 1.00 83.00 82 ARG A O 1
ATOM 640 N N . LEU A 1 83 ? 3.098 3.913 15.719 1.00 85.94 83 LEU A N 1
ATOM 641 C CA . LEU A 1 83 ? 2.961 4.079 14.275 1.00 85.94 83 LEU A CA 1
ATOM 642 C C . LEU A 1 83 ? 4.112 4.940 13.735 1.00 85.94 83 LEU A C 1
ATOM 644 O O . LEU A 1 83 ? 4.404 6.004 14.286 1.00 85.94 83 LEU A O 1
ATOM 648 N N . LEU A 1 84 ? 4.752 4.468 12.670 1.00 86.06 84 LEU A N 1
ATOM 649 C CA . LEU A 1 84 ? 5.786 5.177 11.925 1.00 86.06 84 LEU A CA 1
ATOM 650 C C . LEU A 1 84 ? 5.261 5.538 10.537 1.00 86.06 84 LEU A C 1
ATOM 652 O O . LEU A 1 84 ? 4.368 4.873 10.010 1.00 86.06 84 LEU A O 1
ATOM 656 N N . GLU A 1 85 ? 5.855 6.563 9.935 1.00 88.25 85 GLU A N 1
ATOM 657 C CA . GLU A 1 85 ? 5.598 6.945 8.550 1.00 88.25 85 GLU A CA 1
ATOM 658 C C . GLU A 1 85 ? 6.903 7.250 7.813 1.00 88.25 85 GLU A C 1
ATOM 660 O O . GLU A 1 85 ? 7.893 7.691 8.405 1.00 88.25 85 GLU A O 1
ATOM 665 N N . ALA A 1 86 ? 6.903 7.017 6.504 1.00 87.31 86 ALA A N 1
ATOM 666 C CA . ALA A 1 86 ? 8.022 7.329 5.635 1.00 87.31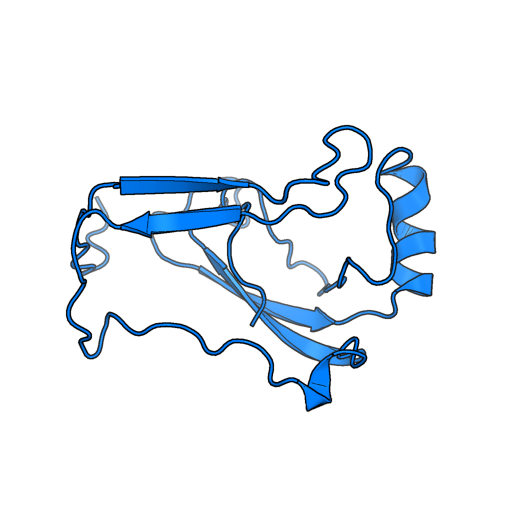 86 ALA A CA 1
ATOM 667 C C . ALA A 1 86 ? 7.530 7.949 4.326 1.00 87.31 86 ALA A C 1
ATOM 669 O O . ALA A 1 86 ? 6.767 7.343 3.577 1.00 87.31 86 ALA A O 1
ATOM 670 N N . GLU A 1 87 ? 8.022 9.153 4.034 1.00 91.38 87 GLU A N 1
ATOM 671 C CA . GLU A 1 87 ? 7.857 9.779 2.721 1.00 91.38 87 GLU A CA 1
ATOM 672 C C . GLU A 1 87 ? 8.808 9.153 1.697 1.00 91.38 87 GLU A C 1
ATOM 674 O O . GLU A 1 87 ? 10.029 9.125 1.904 1.00 91.38 87 GLU A O 1
ATOM 679 N N . LEU A 1 88 ? 8.233 8.712 0.586 1.00 92.88 88 LEU A N 1
ATOM 680 C CA . LEU A 1 88 ? 8.864 8.097 -0.569 1.00 92.88 88 LEU A CA 1
ATOM 681 C C . LEU A 1 88 ? 8.546 8.909 -1.829 1.00 92.88 88 LEU A C 1
ATOM 683 O O . LEU A 1 88 ? 7.689 9.794 -1.833 1.00 92.88 88 LEU A O 1
ATOM 687 N N . GLN A 1 89 ? 9.207 8.566 -2.930 1.00 94.56 89 GLN A N 1
ATOM 688 C CA . GLN A 1 89 ? 8.851 9.066 -4.250 1.00 94.56 89 GLN A CA 1
ATOM 689 C C . GLN A 1 89 ? 8.556 7.900 -5.185 1.00 94.56 89 GLN A C 1
ATOM 691 O O . GLN A 1 89 ? 9.315 6.931 -5.236 1.00 94.56 89 GLN A O 1
ATOM 696 N N . VAL A 1 90 ? 7.456 7.991 -5.930 1.00 95.12 90 VAL A N 1
ATOM 697 C CA . VAL A 1 90 ? 7.101 6.988 -6.935 1.00 95.12 90 VAL A CA 1
ATOM 698 C C . VAL A 1 90 ? 8.116 7.022 -8.074 1.00 95.12 90 VAL A C 1
ATOM 700 O O . VAL A 1 90 ? 8.394 8.080 -8.643 1.00 95.12 90 VAL A O 1
ATOM 703 N N . THR A 1 91 ? 8.658 5.860 -8.418 1.00 93.94 91 THR A N 1
ATOM 704 C CA . THR A 1 91 ? 9.697 5.699 -9.434 1.00 93.94 91 THR A CA 1
ATOM 705 C C . THR A 1 91 ? 9.125 5.184 -10.748 1.00 93.94 91 THR A C 1
ATOM 707 O O . THR A 1 91 ? 8.027 4.626 -10.813 1.00 93.94 91 THR A O 1
ATOM 710 N N . ASP A 1 92 ? 9.873 5.394 -11.829 1.00 94.88 92 ASP A N 1
ATOM 711 C CA . ASP A 1 92 ? 9.509 4.855 -13.132 1.00 94.88 92 ASP A CA 1
ATOM 712 C C . ASP A 1 92 ? 9.526 3.315 -13.116 1.00 94.88 92 ASP A C 1
ATOM 714 O O . ASP A 1 92 ? 10.441 2.680 -12.583 1.00 94.88 92 ASP A O 1
ATOM 718 N N . LEU A 1 93 ? 8.508 2.703 -13.724 1.00 93.06 93 LEU A N 1
ATOM 719 C CA . LEU A 1 93 ? 8.327 1.252 -13.709 1.00 93.06 93 LEU A CA 1
ATOM 720 C C . LEU A 1 93 ? 9.456 0.513 -14.442 1.00 93.06 93 LEU A C 1
ATOM 722 O O . LEU A 1 93 ? 9.857 -0.570 -14.012 1.00 93.06 93 LEU A O 1
ATOM 726 N N . ASP A 1 94 ? 9.977 1.066 -15.539 1.00 92.56 94 ASP A N 1
ATOM 727 C CA . ASP A 1 94 ? 11.040 0.417 -16.309 1.00 92.56 94 ASP A CA 1
ATOM 728 C C . ASP A 1 94 ? 12.396 0.551 -15.606 1.00 92.56 94 ASP A C 1
ATOM 730 O O . ASP A 1 94 ? 13.219 -0.370 -15.647 1.00 92.56 94 ASP A O 1
ATOM 734 N N . GLU A 1 95 ? 12.639 1.664 -14.911 1.00 91.62 95 GLU A N 1
ATOM 735 C CA . GLU A 1 95 ? 13.762 1.783 -13.977 1.00 91.62 95 GLU A CA 1
ATOM 736 C C . GLU A 1 95 ? 13.652 0.774 -12.827 1.00 91.62 95 GLU A C 1
ATOM 738 O O . GLU A 1 95 ? 14.581 -0.008 -12.606 1.00 91.62 95 GLU A O 1
ATOM 743 N N . CYS A 1 96 ? 12.500 0.722 -12.160 1.00 90.06 96 CYS A N 1
ATOM 744 C CA . CYS A 1 96 ? 12.238 -0.219 -11.079 1.00 90.06 96 CYS A CA 1
ATOM 745 C C . CYS A 1 96 ? 12.460 -1.671 -11.518 1.00 90.06 96 CYS A C 1
ATOM 747 O O . CYS A 1 96 ? 13.191 -2.422 -10.868 1.00 90.06 96 CYS A O 1
ATOM 749 N N . ARG A 1 97 ? 11.900 -2.059 -12.672 1.00 90.44 97 ARG A N 1
ATOM 750 C CA . ARG A 1 97 ? 12.084 -3.397 -13.239 1.00 90.44 97 ARG A CA 1
ATOM 751 C C . ARG A 1 97 ? 13.566 -3.700 -13.435 1.00 90.44 97 ARG A C 1
ATOM 753 O O . ARG A 1 97 ? 14.019 -4.755 -12.997 1.00 90.44 97 ARG A O 1
ATOM 760 N N . ARG A 1 98 ? 14.336 -2.796 -14.051 1.00 89.31 98 ARG A N 1
ATOM 761 C CA . ARG A 1 98 ? 15.778 -3.005 -14.281 1.00 89.31 98 ARG A CA 1
ATOM 762 C C . ARG A 1 98 ? 16.552 -3.205 -12.978 1.00 89.31 98 ARG A C 1
ATOM 764 O O . ARG A 1 98 ? 17.390 -4.102 -12.923 1.00 89.31 98 ARG A O 1
ATOM 771 N N . ASN A 1 99 ? 16.233 -2.435 -11.942 1.00 85.56 99 ASN A N 1
ATOM 772 C CA . ASN A 1 99 ? 16.923 -2.503 -10.652 1.00 85.56 99 ASN A CA 1
ATOM 773 C C . ASN A 1 99 ? 16.554 -3.755 -9.838 1.00 85.56 99 ASN A C 1
ATOM 775 O O . ASN A 1 99 ? 17.383 -4.263 -9.087 1.00 85.56 99 ASN A O 1
ATOM 779 N N . LEU A 1 100 ? 15.335 -4.276 -10.004 1.00 83.56 100 LEU A N 1
ATOM 780 C CA . LEU A 1 100 ? 14.804 -5.375 -9.192 1.00 83.56 100 LEU A CA 1
ATOM 781 C C . LEU A 1 100 ? 14.823 -6.749 -9.873 1.00 83.56 100 LEU A C 1
ATOM 783 O O . LEU A 1 100 ? 14.676 -7.758 -9.186 1.00 83.56 100 LEU A O 1
ATOM 787 N N . THR A 1 101 ? 15.044 -6.830 -11.191 1.00 74.94 101 THR A N 1
ATOM 788 C CA . THR A 1 101 ? 15.014 -8.108 -11.938 1.00 74.94 101 THR A CA 1
ATOM 789 C C . THR A 1 101 ? 16.011 -9.141 -11.391 1.00 74.94 101 THR A C 1
ATOM 791 O O . THR A 1 101 ? 15.734 -10.339 -11.415 1.00 74.94 101 THR A O 1
ATOM 794 N N . SER A 1 102 ? 17.162 -8.704 -10.868 1.00 72.88 102 SER A N 1
ATOM 795 C CA . SER A 1 102 ? 18.173 -9.599 -10.283 1.00 72.88 102 SER A CA 1
ATOM 796 C C . SER A 1 102 ? 17.797 -10.126 -8.892 1.00 72.88 102 SER A C 1
ATOM 798 O O . SER A 1 102 ? 18.247 -11.206 -8.516 1.00 72.88 102 SER A O 1
ATOM 800 N N . VAL A 1 103 ? 16.969 -9.389 -8.146 1.00 75.12 103 VAL A N 1
ATOM 801 C CA . VAL A 1 103 ? 16.551 -9.717 -6.772 1.00 75.12 103 VAL A CA 1
ATOM 802 C C . VAL A 1 103 ? 15.246 -10.515 -6.770 1.00 75.12 103 VAL A C 1
ATOM 804 O O . VAL A 1 103 ? 15.095 -11.465 -6.007 1.00 75.12 103 VAL A O 1
ATOM 807 N N . PHE A 1 104 ? 14.322 -10.176 -7.671 1.00 78.19 104 PHE A N 1
ATOM 808 C CA . PHE A 1 104 ? 12.976 -10.739 -7.741 1.00 78.19 104 PHE A CA 1
ATOM 809 C C . PHE A 1 104 ? 12.717 -11.435 -9.082 1.00 78.19 104 PHE A C 1
ATOM 811 O O . PHE A 1 104 ? 11.750 -11.140 -9.780 1.00 78.19 104 PHE A O 1
ATOM 818 N N . SER A 1 105 ? 13.574 -12.390 -9.442 1.00 76.81 105 SER A N 1
ATOM 819 C CA . SER A 1 105 ? 13.577 -13.046 -10.762 1.00 76.81 105 SER A CA 1
ATOM 820 C C . SER A 1 105 ? 12.272 -13.755 -11.156 1.00 76.81 105 SER A C 1
ATOM 822 O O . SER A 1 105 ? 12.051 -14.012 -12.337 1.00 76.81 105 SER A O 1
ATOM 824 N N . GLN A 1 106 ? 11.408 -14.075 -10.188 1.00 83.25 106 GLN A N 1
ATOM 825 C CA . GLN A 1 106 ? 10.107 -14.712 -10.421 1.00 83.25 106 GLN A CA 1
ATOM 826 C C . GLN A 1 106 ? 8.927 -13.736 -10.337 1.00 83.25 106 GLN A C 1
ATOM 828 O O . GLN A 1 106 ? 7.842 -14.075 -10.798 1.00 83.25 106 GLN A O 1
ATOM 833 N N . VAL A 1 107 ? 9.112 -12.536 -9.776 1.00 86.25 107 VAL A N 1
ATOM 834 C CA . VAL A 1 107 ? 8.027 -11.561 -9.599 1.00 86.25 107 VAL A CA 1
ATOM 835 C C . VAL A 1 107 ? 7.788 -10.812 -10.902 1.00 86.25 107 VAL A C 1
ATOM 837 O O . VAL A 1 107 ? 8.711 -10.282 -11.522 1.00 86.25 107 VAL A O 1
ATOM 840 N N . ALA A 1 108 ? 6.526 -10.724 -11.311 1.00 91.00 108 ALA A N 1
ATOM 841 C CA . ALA A 1 108 ? 6.143 -9.942 -12.474 1.00 91.00 108 ALA A CA 1
ATOM 842 C C . ALA A 1 108 ? 6.005 -8.457 -12.103 1.00 91.00 108 ALA A C 1
ATOM 844 O O . ALA A 1 108 ? 4.998 -8.028 -11.545 1.00 91.00 108 ALA A O 1
ATOM 845 N N . ILE A 1 109 ? 7.017 -7.663 -12.457 1.00 90.88 109 ILE A N 1
ATOM 846 C CA . ILE A 1 109 ? 6.998 -6.201 -12.326 1.00 90.88 109 ILE A CA 1
ATOM 847 C C . ILE A 1 109 ? 6.406 -5.612 -13.613 1.00 90.88 109 ILE A C 1
ATOM 849 O O . ILE A 1 109 ? 7.105 -5.451 -14.618 1.00 90.88 109 ILE A O 1
ATOM 853 N N . ASP A 1 110 ? 5.107 -5.323 -13.617 1.00 91.06 110 ASP A N 1
ATOM 854 C CA . ASP A 1 110 ? 4.389 -4.695 -14.731 1.00 91.06 110 ASP A CA 1
ATOM 855 C C . ASP A 1 110 ? 3.392 -3.631 -14.251 1.00 91.06 110 ASP A C 1
ATOM 857 O O . ASP A 1 110 ? 3.490 -3.160 -13.127 1.00 91.06 110 ASP A O 1
ATOM 861 N N . LYS A 1 111 ? 2.448 -3.215 -15.106 1.00 91.56 111 LYS A N 1
ATOM 862 C CA . LYS A 1 111 ? 1.492 -2.130 -14.818 1.00 91.56 111 LYS A CA 1
ATOM 863 C C . LYS A 1 111 ? 0.561 -2.401 -13.624 1.00 91.56 111 LYS A C 1
ATOM 865 O O . LYS A 1 111 ? -0.223 -1.530 -13.271 1.00 91.56 111 LYS A O 1
ATOM 870 N N . ARG A 1 112 ? 0.615 -3.595 -13.027 1.00 91.62 112 ARG A N 1
ATOM 871 C CA . ARG A 1 112 ? -0.070 -3.939 -11.772 1.00 91.62 112 ARG A CA 1
ATOM 872 C C . ARG A 1 112 ? 0.715 -3.517 -10.526 1.00 91.62 112 ARG A C 1
ATOM 874 O O . ARG A 1 112 ? 0.172 -3.599 -9.431 1.00 91.62 112 ARG A O 1
ATOM 881 N N . VAL A 1 113 ? 1.972 -3.104 -10.685 1.00 91.88 113 VAL A N 1
ATOM 882 C CA . VAL A 1 113 ? 2.898 -2.752 -9.606 1.00 91.88 113 VAL A CA 1
ATOM 883 C C . VAL A 1 113 ? 3.275 -1.279 -9.718 1.00 91.88 113 VAL A C 1
ATOM 885 O O . VAL A 1 113 ? 3.628 -0.800 -10.794 1.00 91.88 113 VAL A O 1
ATOM 888 N N . VAL A 1 114 ? 3.241 -0.576 -8.588 1.00 92.69 114 VAL A N 1
ATOM 889 C CA . VAL A 1 114 ? 3.825 0.760 -8.426 1.00 92.69 114 VAL A CA 1
ATOM 890 C C . VAL A 1 114 ? 5.078 0.609 -7.576 1.00 92.69 114 VAL A C 1
ATOM 892 O O . VAL A 1 114 ? 5.058 -0.090 -6.565 1.00 92.69 114 VAL A O 1
ATOM 895 N N . CYS A 1 115 ? 6.165 1.250 -7.988 1.00 91.94 115 CYS A N 1
ATOM 896 C CA . CYS A 1 115 ? 7.401 1.270 -7.223 1.00 91.94 115 CYS A CA 1
ATOM 897 C C . CYS A 1 115 ? 7.575 2.642 -6.583 1.00 91.94 115 CYS A C 1
ATOM 899 O O . CYS A 1 115 ? 7.353 3.658 -7.234 1.00 91.94 115 CYS A O 1
ATOM 901 N N . ALA A 1 116 ? 7.987 2.674 -5.322 1.00 92.25 116 ALA A N 1
ATOM 902 C CA . ALA A 1 116 ? 8.312 3.901 -4.616 1.00 92.25 116 ALA A CA 1
ATOM 903 C C . ALA A 1 116 ? 9.590 3.691 -3.808 1.00 92.25 116 ALA A C 1
ATOM 905 O O . ALA A 1 116 ? 9.842 2.597 -3.308 1.00 92.25 116 ALA A O 1
ATOM 906 N N . TYR A 1 117 ? 10.419 4.724 -3.726 1.00 88.31 117 TYR A N 1
ATOM 907 C CA . TYR A 1 117 ? 11.716 4.645 -3.073 1.00 88.31 117 TYR A CA 1
ATOM 908 C C . TYR A 1 117 ? 12.121 5.998 -2.494 1.00 88.31 117 TYR A C 1
ATOM 910 O O . TYR A 1 117 ? 11.814 7.048 -3.057 1.00 88.31 117 TYR A O 1
ATOM 918 N N . ALA A 1 118 ? 12.862 5.965 -1.390 1.00 85.38 118 ALA A N 1
ATOM 919 C CA . ALA A 1 118 ? 13.667 7.084 -0.933 1.00 85.38 118 ALA A CA 1
ATOM 920 C C . ALA A 1 118 ? 14.964 6.559 -0.290 1.00 85.38 118 ALA A C 1
ATOM 922 O O . ALA A 1 118 ? 14.946 5.525 0.379 1.00 85.38 118 ALA A O 1
ATOM 923 N N . PRO A 1 119 ? 16.105 7.251 -0.456 1.00 80.12 119 PRO A N 1
ATOM 924 C CA . PRO A 1 119 ? 17.362 6.829 0.152 1.00 80.12 119 PRO A CA 1
ATOM 925 C C . PRO A 1 119 ? 17.249 6.693 1.674 1.00 80.12 119 PRO A C 1
ATOM 927 O O . PRO A 1 119 ? 16.818 7.623 2.352 1.00 80.12 119 PRO A O 1
ATOM 930 N N . GLY A 1 120 ? 17.664 5.543 2.209 1.00 73.06 120 GLY A N 1
ATOM 931 C CA . GLY A 1 120 ? 17.652 5.282 3.653 1.00 73.06 120 GLY A CA 1
ATOM 932 C C . GLY A 1 120 ? 16.263 5.068 4.265 1.00 73.06 120 GLY A C 1
ATOM 933 O O . GLY A 1 120 ? 16.170 4.949 5.482 1.00 73.06 120 GLY A O 1
ATOM 934 N N . LYS A 1 121 ? 15.204 5.004 3.448 1.00 66.75 121 LYS A N 1
ATOM 935 C CA . LYS A 1 121 ? 13.840 4.682 3.872 1.00 66.75 121 LYS A CA 1
ATOM 936 C C . LYS A 1 121 ? 13.386 3.439 3.116 1.00 66.75 121 LYS A C 1
ATOM 938 O O . LYS A 1 121 ? 13.370 3.442 1.889 1.00 66.75 121 LYS A O 1
ATOM 943 N N . ASP A 1 122 ? 13.036 2.386 3.840 1.00 60.97 122 ASP A N 1
ATOM 944 C CA . ASP A 1 122 ? 12.550 1.141 3.250 1.00 60.97 122 ASP A CA 1
ATOM 945 C C . ASP A 1 122 ? 11.211 0.771 3.890 1.00 60.97 122 ASP A C 1
ATOM 947 O O . ASP A 1 122 ? 11.006 0.991 5.087 1.00 60.97 122 ASP A O 1
ATOM 951 N N . SER A 1 123 ? 10.292 0.223 3.097 1.00 59.34 123 SER A N 1
ATOM 952 C CA . SER A 1 123 ? 9.077 -0.391 3.630 1.00 59.34 123 SER A CA 1
ATOM 953 C C . SER A 1 123 ? 9.488 -1.737 4.220 1.00 59.34 123 SER A C 1
ATOM 955 O O . SER A 1 123 ? 9.620 -2.743 3.521 1.00 59.34 123 SER A O 1
ATOM 957 N N . CYS A 1 124 ? 9.805 -1.715 5.506 1.00 62.84 124 CYS A N 1
ATOM 958 C CA . CYS A 1 124 ? 10.360 -2.841 6.232 1.00 62.84 124 CYS A CA 1
ATOM 959 C C . CYS A 1 124 ? 9.372 -4.011 6.419 1.00 62.84 124 CYS A C 1
ATOM 961 O O . CYS A 1 124 ? 8.175 -3.945 6.142 1.00 62.84 124 CYS A O 1
ATOM 963 N N . GLN A 1 125 ? 9.911 -5.118 6.937 1.00 57.38 125 GLN A N 1
ATOM 964 C CA . GLN A 1 125 ? 9.161 -6.306 7.353 1.00 57.38 125 GLN A CA 1
ATOM 965 C C . GLN A 1 125 ? 8.090 -5.949 8.399 1.00 57.38 125 GLN A C 1
ATOM 967 O O . GLN A 1 125 ? 8.403 -5.297 9.396 1.00 57.38 125 GLN A O 1
ATOM 972 N N . GLY A 1 126 ? 6.861 -6.435 8.202 1.00 59.56 126 GLY A N 1
ATOM 973 C CA . GLY A 1 126 ? 5.757 -6.308 9.165 1.00 59.56 126 GLY A CA 1
ATOM 974 C C . GLY A 1 126 ? 4.505 -5.612 8.628 1.00 59.56 126 GLY A C 1
ATOM 975 O O . GLY A 1 126 ? 3.415 -5.933 9.086 1.00 59.56 126 GLY A O 1
ATOM 976 N N . ASP A 1 127 ? 4.636 -4.770 7.600 1.00 69.69 127 ASP A N 1
ATOM 977 C CA . ASP A 1 127 ? 3.534 -3.932 7.090 1.00 69.69 127 ASP A CA 1
ATOM 978 C C . ASP A 1 127 ? 2.979 -4.402 5.729 1.00 69.69 127 ASP A C 1
ATOM 980 O O . ASP A 1 127 ? 2.370 -3.636 4.980 1.00 69.69 127 ASP A O 1
ATOM 984 N N . SER A 1 128 ? 3.191 -5.675 5.365 1.00 80.25 128 SER A N 1
ATOM 985 C CA . SER A 1 128 ? 2.665 -6.231 4.108 1.00 80.25 128 SER A CA 1
ATOM 986 C C . SER A 1 128 ? 1.140 -6.114 4.043 1.00 80.25 128 SER A C 1
ATOM 988 O O . SER A 1 128 ? 0.432 -6.621 4.911 1.00 80.25 128 SER A O 1
ATOM 990 N N . GLY A 1 129 ? 0.643 -5.470 2.984 1.00 87.00 129 GLY A N 1
ATOM 991 C CA . GLY A 1 129 ? -0.776 -5.147 2.802 1.00 87.00 129 GLY A CA 1
ATOM 992 C C . GLY A 1 129 ? -1.176 -3.746 3.280 1.00 87.00 129 GLY A C 1
ATOM 993 O O . GLY A 1 129 ? -2.327 -3.358 3.081 1.00 87.00 129 GLY A O 1
ATOM 994 N N . GLY A 1 130 ? -0.254 -2.982 3.877 1.00 90.25 130 GLY A N 1
ATOM 995 C CA . GLY A 1 130 ? -0.450 -1.568 4.194 1.00 90.25 130 GLY A CA 1
ATOM 996 C C . GLY A 1 130 ? -0.573 -0.682 2.941 1.00 90.25 130 GLY A C 1
ATOM 997 O O . GLY A 1 130 ? -0.149 -1.079 1.851 1.00 90.25 130 GLY A O 1
ATOM 998 N N . PRO A 1 131 ? -1.175 0.514 3.065 1.00 92.38 131 PRO A N 1
ATOM 999 C CA . PRO A 1 131 ? -1.390 1.406 1.934 1.00 92.38 131 PRO A CA 1
ATOM 1000 C C . PRO A 1 131 ? -0.114 2.165 1.533 1.00 92.38 131 PRO A C 1
ATOM 1002 O O . PRO A 1 131 ? 0.687 2.558 2.379 1.00 92.38 131 PRO A O 1
ATOM 1005 N N . LEU A 1 132 ? 0.006 2.441 0.233 1.00 92.25 132 LEU A N 1
ATOM 1006 C CA . LEU A 1 132 ? 0.829 3.520 -0.314 1.00 92.25 132 LEU A CA 1
ATOM 1007 C C . LEU A 1 132 ? -0.117 4.680 -0.639 1.00 92.25 132 LEU A C 1
ATOM 1009 O O . LEU A 1 132 ? -1.064 4.484 -1.407 1.00 92.25 132 LEU A O 1
ATOM 1013 N N . MET A 1 133 ? 0.104 5.838 -0.020 1.00 93.06 133 MET A N 1
ATOM 1014 C CA . MET A 1 133 ? -0.808 6.989 -0.058 1.00 93.06 133 MET A CA 1
ATOM 1015 C C . MET A 1 133 ? -0.194 8.184 -0.764 1.00 93.06 133 MET A C 1
ATOM 1017 O O . MET A 1 133 ? 1.003 8.439 -0.519 1.00 93.06 133 MET A O 1
#